Protein AF-A0A9W6LBI2-F1 (afdb_monomer_lite)

Organism: NCBI:txid40983

Sequence (148 aa):
MNRKTKMRIFILTLLFVCVARTEMTVAQGFNFSTGITIVKSVEYQKGQPARSLKFVEKPEYLLIDIQDVFYSKEPFETPFLIDVLGDKGTLTISSKQKKGWFGFSSREEFIRNLTVKIDRKRLKQDQVIYVYNNDTGDVLGHYTIRLK

pLDDT: mean 70.57, std 19.07, range [31.03, 95.31]

Foldseek 3Di:
DDDDD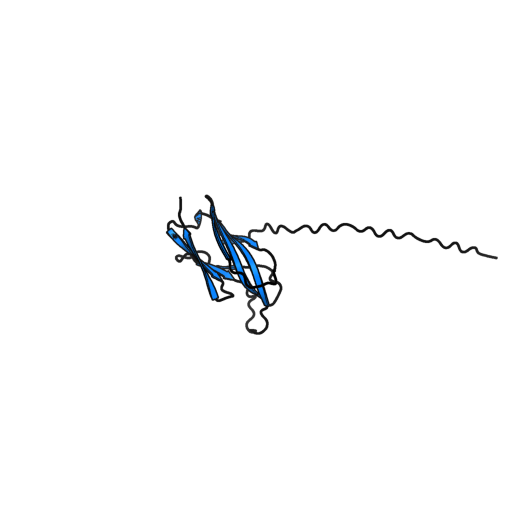DDDDDDDPPPPDPPPPPPPCPQDFDPPDVFKTWRDKDFFDDDDFDWDWDWDDDLFKIKIKTKGKAWDPDRAPDKDWDDQDDVQQETEIYGDDPPDPDDDDGTDITIMIIIMIGTPVSDDQQHKHWYAYPRVRDTSDIDGDHND

Secondary structure (DSSP, 8-state):
-----------------------------EEEETTEEEEEEEEEE-SS---EEEEEE-SSEEEEEEEEEEEESSS-S-EEEEEE--TT-EEEEEE---------S--EEEEEEEEEEEEGGGPPTTPEEEEEETTTTEEEEEEE----

Structure (mmCIF, N/CA/C/O backbone):
data_AF-A0A9W6LBI2-F1
#
_entry.id   AF-A0A9W6LBI2-F1
#
loop_
_atom_site.group_PDB
_atom_site.id
_atom_site.type_symbol
_atom_site.label_atom_id
_atom_site.label_alt_id
_atom_site.label_comp_id
_atom_site.label_asym_id
_atom_site.label_entity_id
_atom_site.label_seq_id
_atom_site.pdbx_PDB_ins_code
_atom_site.Cartn_x
_atom_site.Cartn_y
_atom_site.Cartn_z
_atom_site.occupancy
_atom_site.B_iso_or_equiv
_atom_site.auth_seq_id
_atom_site.auth_comp_id
_atom_site.auth_asym_id
_atom_site.auth_atom_id
_atom_site.pdbx_PDB_model_num
ATOM 1 N N . MET A 1 1 ? 68.555 47.338 -24.953 1.00 41.84 1 MET A N 1
ATOM 2 C CA . MET A 1 1 ? 67.362 46.577 -25.404 1.00 41.84 1 MET A CA 1
ATOM 3 C C . MET A 1 1 ? 67.267 45.305 -24.567 1.00 41.84 1 MET A C 1
ATOM 5 O O . MET A 1 1 ? 68.231 44.562 -24.550 1.00 41.84 1 MET A O 1
ATOM 9 N N . ASN A 1 2 ? 66.348 45.253 -23.591 1.00 39.97 2 ASN A N 1
ATOM 10 C CA . ASN A 1 2 ? 65.034 44.562 -23.627 1.00 39.97 2 ASN A CA 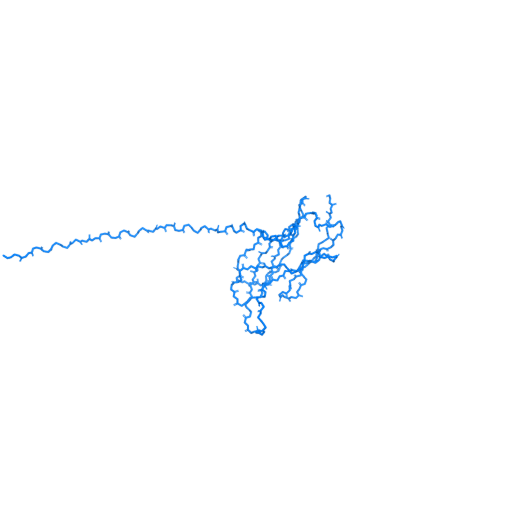1
ATOM 11 C C . ASN A 1 2 ? 65.162 43.027 -23.737 1.00 39.97 2 ASN A C 1
ATOM 13 O O . ASN A 1 2 ? 65.784 42.565 -24.674 1.00 39.97 2 ASN A O 1
ATOM 17 N N . ARG A 1 3 ? 64.562 42.159 -22.910 1.00 44.19 3 ARG A N 1
ATOM 18 C CA . ARG A 1 3 ? 63.717 42.247 -21.701 1.00 44.19 3 ARG A CA 1
ATOM 19 C C . ARG A 1 3 ? 63.819 40.882 -20.996 1.00 44.19 3 ARG A C 1
ATOM 21 O O . ARG A 1 3 ? 63.852 39.850 -21.654 1.00 44.19 3 ARG A O 1
ATOM 28 N N . LYS A 1 4 ? 63.835 40.892 -19.660 1.00 46.47 4 LYS A N 1
ATOM 29 C CA . LYS A 1 4 ? 63.696 39.710 -18.795 1.00 46.47 4 LYS A CA 1
ATOM 30 C C . LYS A 1 4 ? 62.265 39.166 -18.891 1.00 46.47 4 LYS A C 1
ATOM 32 O O . LYS A 1 4 ? 61.333 39.913 -18.597 1.00 46.47 4 LYS A O 1
ATOM 37 N N . THR A 1 5 ? 62.093 37.880 -19.182 1.00 53.69 5 THR A N 1
ATOM 38 C CA . THR A 1 5 ? 60.791 37.200 -19.077 1.00 53.69 5 THR A CA 1
ATOM 39 C C . THR A 1 5 ? 60.772 36.374 -17.794 1.00 53.69 5 THR A C 1
ATOM 41 O O . THR A 1 5 ? 61.389 35.318 -17.706 1.00 53.69 5 THR A O 1
ATOM 44 N N . LYS A 1 6 ? 60.105 36.897 -16.758 1.00 49.62 6 LYS A N 1
ATOM 45 C CA . LYS A 1 6 ? 59.793 36.164 -15.523 1.00 49.62 6 LYS A CA 1
ATOM 46 C C . LYS A 1 6 ? 58.521 35.351 -15.760 1.00 49.62 6 LYS A C 1
ATOM 48 O O . LYS A 1 6 ? 57.454 35.936 -15.921 1.00 49.62 6 LYS A O 1
ATOM 53 N N . MET A 1 7 ? 58.631 34.027 -15.758 1.00 43.69 7 MET A N 1
ATOM 54 C CA . MET A 1 7 ? 57.481 33.126 -15.810 1.00 43.69 7 MET A CA 1
ATOM 55 C C . MET A 1 7 ? 56.877 33.032 -14.402 1.00 43.69 7 MET A C 1
ATOM 57 O O . MET A 1 7 ? 57.527 32.567 -13.469 1.00 43.69 7 MET A O 1
ATOM 61 N N . ARG A 1 8 ? 55.661 33.555 -14.222 1.00 52.50 8 ARG A N 1
ATOM 62 C CA . ARG A 1 8 ? 54.890 33.419 -12.980 1.00 52.50 8 ARG A CA 1
ATOM 63 C C . ARG A 1 8 ? 53.996 32.192 -13.118 1.00 52.50 8 ARG A C 1
ATOM 65 O O . ARG A 1 8 ? 53.085 32.195 -13.938 1.00 52.50 8 ARG A O 1
ATOM 72 N N . ILE A 1 9 ? 54.276 31.160 -12.332 1.00 54.59 9 ILE A N 1
ATOM 73 C CA . ILE A 1 9 ? 53.400 29.999 -12.170 1.00 54.59 9 ILE A CA 1
ATOM 74 C C . ILE A 1 9 ? 52.256 30.439 -11.256 1.00 54.59 9 ILE A C 1
ATOM 76 O O . ILE A 1 9 ? 52.477 30.760 -10.089 1.00 54.59 9 ILE A O 1
ATOM 80 N N . PHE A 1 10 ? 51.047 30.517 -11.808 1.00 48.12 10 PHE A N 1
ATOM 81 C CA . PHE A 1 10 ? 49.831 30.716 -11.029 1.00 48.12 10 PHE A CA 1
ATOM 82 C C . PHE A 1 10 ? 49.385 29.365 -10.468 1.00 48.12 10 PHE A C 1
ATOM 84 O O . PHE A 1 10 ? 49.102 28.429 -11.210 1.00 48.12 10 PHE A O 1
ATOM 91 N N . ILE A 1 11 ? 49.359 29.282 -9.142 1.00 55.09 11 ILE A N 1
ATOM 92 C CA . ILE A 1 11 ? 48.793 28.177 -8.374 1.00 55.09 11 ILE A CA 1
ATOM 93 C C . ILE A 1 11 ? 47.271 28.260 -8.525 1.00 55.09 11 ILE A C 1
ATOM 95 O O . ILE A 1 11 ? 46.664 29.233 -8.078 1.00 55.09 11 ILE A O 1
ATOM 99 N N . LEU A 1 12 ? 46.661 27.258 -9.157 1.00 45.72 12 LEU A N 1
ATOM 100 C CA . LEU A 1 12 ? 45.211 27.089 -9.176 1.00 45.72 12 LEU A CA 1
ATOM 101 C C . LEU A 1 12 ? 44.845 25.996 -8.168 1.00 45.72 12 LEU A C 1
ATOM 103 O O . LEU A 1 12 ? 44.886 24.805 -8.468 1.00 45.72 12 LEU A O 1
ATOM 107 N N . THR A 1 13 ? 44.538 26.410 -6.944 1.00 53.19 13 THR A N 1
ATOM 108 C CA . THR A 1 13 ? 44.045 25.526 -5.887 1.00 53.19 13 THR A CA 1
ATOM 109 C C . THR A 1 13 ? 42.616 25.108 -6.236 1.00 53.19 13 THR A C 1
ATOM 111 O O . THR A 1 13 ? 41.687 25.907 -6.117 1.00 53.19 13 THR A O 1
ATOM 114 N N . LEU A 1 14 ? 42.428 23.868 -6.699 1.00 48.59 14 LEU A N 1
ATOM 115 C CA . LEU A 1 14 ? 41.099 23.281 -6.877 1.00 48.59 14 LEU A CA 1
ATOM 116 C C . LEU A 1 14 ? 40.467 23.062 -5.493 1.00 48.59 14 LEU A C 1
ATOM 118 O O . LEU A 1 14 ? 40.792 22.116 -4.779 1.00 48.59 14 LEU A O 1
ATOM 122 N N . LEU A 1 15 ? 39.566 23.966 -5.112 1.00 43.72 15 LEU A N 1
ATOM 123 C CA . LEU A 1 15 ? 38.641 23.793 -3.998 1.00 43.72 15 LEU A CA 1
ATOM 124 C C . LEU A 1 15 ? 37.652 22.673 -4.350 1.00 43.72 15 LEU A C 1
ATOM 126 O O . LEU A 1 15 ? 36.675 22.891 -5.064 1.00 43.72 15 LEU A O 1
ATOM 130 N N . PHE A 1 16 ? 37.906 21.468 -3.837 1.00 41.88 16 PHE A N 1
ATOM 131 C CA . PHE A 1 16 ? 36.894 20.420 -3.728 1.00 41.88 16 PHE A CA 1
ATOM 132 C C . PHE A 1 16 ? 35.860 20.869 -2.690 1.00 41.88 16 PHE A C 1
ATOM 134 O O . PHE A 1 16 ? 35.990 20.625 -1.492 1.00 41.88 16 PHE A O 1
ATOM 141 N N . VAL A 1 17 ? 34.840 21.589 -3.151 1.00 46.31 17 VAL A N 1
ATOM 142 C CA . VAL A 1 17 ? 33.638 21.844 -2.363 1.00 46.31 17 VAL A CA 1
ATOM 143 C C . VAL A 1 17 ? 32.900 20.515 -2.241 1.00 46.31 17 VAL A C 1
ATOM 145 O O . VAL A 1 17 ? 32.380 19.986 -3.222 1.00 46.31 17 VAL A O 1
ATOM 148 N N . CYS A 1 18 ? 32.888 19.967 -1.024 1.00 45.28 18 CYS A N 1
ATOM 149 C CA . CYS A 1 18 ? 31.975 18.917 -0.596 1.00 45.28 18 CYS A CA 1
ATOM 150 C C . CYS A 1 18 ? 30.540 19.324 -0.942 1.00 45.28 18 CYS A C 1
ATOM 152 O O . CYS A 1 18 ? 29.905 20.073 -0.200 1.00 45.28 18 CYS A O 1
ATOM 154 N N . VAL A 1 19 ? 30.001 18.800 -2.040 1.00 45.12 19 VAL A N 1
ATOM 155 C CA . VAL A 1 19 ? 28.552 18.720 -2.194 1.00 45.12 19 VAL A CA 1
ATOM 156 C C . VAL A 1 19 ? 28.128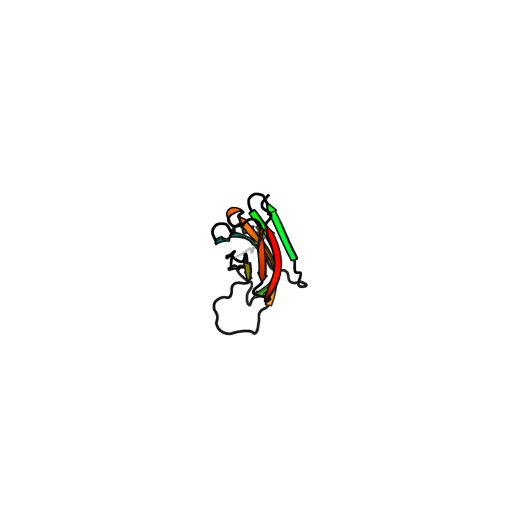 17.545 -1.330 1.00 45.12 19 VAL A C 1
ATOM 158 O O . VAL A 1 19 ? 28.154 16.390 -1.754 1.00 45.12 19 VAL A O 1
ATOM 161 N N . ALA A 1 20 ? 27.810 17.847 -0.071 1.00 43.59 20 ALA A N 1
ATOM 162 C CA . ALA A 1 20 ? 27.006 16.958 0.741 1.00 43.59 20 ALA A CA 1
ATOM 163 C C . ALA A 1 20 ? 25.781 16.598 -0.104 1.00 43.59 20 ALA A C 1
ATOM 165 O O . ALA A 1 20 ? 24.990 17.472 -0.460 1.00 43.59 20 ALA A O 1
ATOM 166 N N . ARG A 1 21 ? 25.662 15.320 -0.480 1.00 37.69 21 ARG A N 1
ATOM 167 C CA . ARG A 1 21 ? 24.394 14.760 -0.934 1.00 37.69 21 ARG A CA 1
ATOM 168 C C . ARG A 1 21 ? 23.439 14.955 0.233 1.00 37.69 21 ARG A C 1
ATOM 170 O O . ARG A 1 21 ? 23.427 14.171 1.175 1.00 37.69 21 ARG A O 1
ATOM 177 N N . THR A 1 22 ? 22.684 16.041 0.193 1.00 37.91 22 THR A N 1
ATOM 178 C CA . THR A 1 22 ? 21.427 16.142 0.905 1.00 37.91 22 THR A CA 1
ATOM 179 C C . THR A 1 22 ? 20.587 15.009 0.347 1.00 37.91 22 THR A C 1
ATOM 181 O O . THR A 1 22 ? 20.063 15.095 -0.762 1.00 37.91 22 THR A O 1
ATOM 184 N N . GLU A 1 23 ? 20.538 13.894 1.076 1.00 36.34 23 GLU A N 1
ATOM 185 C CA . GLU A 1 23 ? 19.458 12.936 0.927 1.00 36.34 23 GLU A CA 1
ATOM 186 C C . GLU A 1 23 ? 18.182 13.751 1.091 1.00 36.34 23 GLU A C 1
ATOM 188 O O . GLU A 1 23 ? 17.849 14.212 2.185 1.00 36.34 23 GLU A O 1
ATOM 193 N N . MET A 1 24 ? 17.532 14.039 -0.035 1.00 31.03 24 MET A N 1
ATOM 194 C CA . MET A 1 24 ? 16.208 14.619 -0.038 1.00 31.03 24 MET A CA 1
ATOM 195 C C . MET A 1 24 ? 15.308 13.596 0.642 1.00 31.03 24 MET A C 1
ATOM 197 O O . MET A 1 24 ? 14.801 12.661 0.027 1.00 31.03 24 MET A O 1
ATOM 201 N N . THR A 1 25 ? 15.121 13.766 1.945 1.00 37.53 25 THR A N 1
ATOM 202 C CA . THR A 1 25 ? 13.950 13.276 2.646 1.00 37.53 25 THR A CA 1
ATOM 203 C C . THR A 1 25 ? 12.765 13.996 2.017 1.00 37.53 25 THR A C 1
ATOM 205 O O . THR A 1 25 ? 12.390 15.096 2.416 1.00 37.53 25 THR A O 1
ATOM 208 N N . VAL A 1 26 ? 12.205 13.396 0.962 1.00 34.84 26 VAL A N 1
ATOM 209 C CA . VAL A 1 26 ? 10.951 13.828 0.339 1.00 34.84 26 VAL A CA 1
ATOM 210 C C . VAL A 1 26 ? 9.831 13.535 1.335 1.00 34.84 26 VAL A C 1
ATOM 212 O O . VAL A 1 26 ? 9.110 12.544 1.255 1.00 34.84 26 VAL A O 1
ATOM 215 N N . ALA A 1 27 ? 9.721 14.407 2.332 1.00 38.31 27 ALA A N 1
ATOM 216 C CA . ALA A 1 27 ? 8.595 14.519 3.236 1.00 38.31 27 ALA A CA 1
ATOM 217 C C . ALA A 1 27 ? 7.500 15.340 2.540 1.00 38.31 27 ALA A C 1
ATOM 219 O O . ALA A 1 27 ? 7.194 16.464 2.924 1.00 38.31 27 ALA A O 1
ATOM 220 N N . GLN A 1 28 ? 6.918 14.788 1.478 1.00 38.44 28 GLN A N 1
ATOM 221 C CA . GLN A 1 28 ? 5.648 15.265 0.941 1.00 38.44 28 GLN A CA 1
ATOM 222 C C . GLN A 1 28 ? 4.722 14.066 0.824 1.00 38.44 28 GLN A C 1
ATOM 224 O O . GLN A 1 28 ? 4.670 13.370 -0.185 1.00 38.44 28 GLN A O 1
ATOM 229 N N . GLY A 1 29 ? 4.013 13.799 1.919 1.00 41.16 29 GLY A N 1
ATOM 230 C CA . GLY A 1 29 ? 2.903 12.871 1.901 1.00 41.16 29 GLY A CA 1
ATOM 231 C C . GLY A 1 29 ? 1.805 13.424 0.998 1.00 41.16 29 GLY A C 1
ATOM 232 O O . GLY A 1 29 ? 1.117 14.373 1.365 1.00 41.16 29 GLY A O 1
ATOM 233 N N . PHE A 1 30 ? 1.631 12.838 -0.180 1.00 51.56 30 PHE A N 1
ATOM 234 C CA . PHE A 1 30 ? 0.561 13.202 -1.102 1.00 51.56 30 PHE A CA 1
ATOM 235 C C . PHE A 1 30 ? -0.800 12.747 -0.541 1.00 51.56 30 PHE A C 1
ATOM 237 O O . PHE A 1 30 ? -1.046 11.549 -0.422 1.00 51.56 30 PHE A O 1
ATOM 244 N N . ASN A 1 31 ? -1.672 13.690 -0.165 1.00 48.12 31 ASN A N 1
ATOM 245 C CA . ASN A 1 31 ? -3.044 13.422 0.292 1.00 48.12 31 ASN A CA 1
ATOM 246 C C . ASN A 1 31 ? -3.958 13.215 -0.928 1.00 48.12 31 ASN A C 1
ATOM 248 O O . ASN A 1 31 ? -4.294 14.181 -1.610 1.00 48.12 31 ASN A O 1
ATOM 252 N N . PHE A 1 32 ? -4.366 11.976 -1.209 1.00 54.97 32 PHE A N 1
ATOM 253 C CA . PHE A 1 32 ? -5.187 11.647 -2.392 1.00 54.97 32 PHE A CA 1
ATOM 254 C C . PHE A 1 32 ? -6.688 11.524 -2.078 1.00 54.97 32 PHE A C 1
ATOM 256 O O . PHE A 1 32 ? -7.536 11.669 -2.952 1.00 54.97 32 PHE A O 1
ATOM 263 N N . SER A 1 33 ? -7.023 11.325 -0.805 1.00 58.47 33 SER A N 1
ATOM 264 C CA . SER A 1 33 ? -8.341 11.548 -0.204 1.00 58.47 33 SER A CA 1
ATOM 265 C C . SER A 1 33 ? -8.092 11.990 1.239 1.00 58.47 33 SER A C 1
ATOM 267 O O . SER A 1 33 ? -7.027 11.691 1.776 1.00 58.47 33 SER A O 1
ATOM 269 N N . THR A 1 34 ? -8.996 12.740 1.872 1.00 65.81 34 THR A N 1
ATOM 270 C CA . THR A 1 34 ? -8.789 13.257 3.237 1.00 65.81 34 THR A CA 1
ATOM 271 C C . THR A 1 34 ? -8.462 12.121 4.223 1.00 65.81 34 THR A C 1
ATOM 273 O O . THR A 1 34 ? -9.356 11.452 4.740 1.00 65.81 34 THR A O 1
ATOM 276 N N . GLY A 1 35 ? -7.167 11.905 4.484 1.00 74.44 35 GLY A N 1
ATOM 277 C CA . GLY A 1 35 ? -6.644 10.884 5.389 1.00 74.44 35 GLY A CA 1
ATOM 278 C C . GLY A 1 35 ? -6.023 9.634 4.758 1.00 74.44 35 GLY A C 1
ATOM 279 O O . GLY A 1 35 ? -5.887 8.646 5.471 1.00 74.44 35 GLY A O 1
ATOM 280 N N . ILE A 1 36 ? -5.660 9.624 3.467 1.00 84.19 36 ILE A N 1
ATOM 281 C CA . ILE A 1 36 ? -4.868 8.526 2.874 1.00 84.19 36 ILE A CA 1
ATOM 282 C C . ILE A 1 36 ? -3.715 9.078 2.050 1.00 84.19 36 ILE A C 1
ATOM 284 O O . ILE A 1 36 ? -3.917 9.876 1.129 1.00 84.19 36 ILE A O 1
ATOM 288 N N . THR A 1 37 ? -2.511 8.619 2.390 1.00 84.50 37 THR A N 1
ATOM 289 C CA . THR A 1 37 ? -1.268 9.283 2.008 1.00 84.50 37 THR A CA 1
ATOM 290 C C . THR A 1 37 ? -0.142 8.286 1.775 1.00 84.50 37 THR A C 1
ATOM 292 O O . THR A 1 37 ? 0.090 7.411 2.602 1.00 84.50 37 THR A O 1
ATOM 295 N N . ILE A 1 38 ? 0.628 8.446 0.698 1.00 84.62 38 ILE A N 1
ATOM 296 C CA . ILE A 1 38 ? 1.909 7.736 0.542 1.00 84.62 38 ILE A CA 1
ATOM 297 C C . ILE A 1 38 ? 2.964 8.515 1.332 1.00 84.62 38 ILE A C 1
ATOM 299 O O . ILE A 1 38 ? 3.292 9.637 0.961 1.00 84.62 38 ILE A O 1
ATOM 303 N N . VAL A 1 39 ? 3.468 7.955 2.433 1.00 84.88 39 VAL A N 1
ATOM 304 C CA . VAL A 1 39 ? 4.438 8.626 3.328 1.00 84.88 39 VAL A CA 1
ATOM 305 C C . VAL A 1 39 ? 5.888 8.255 3.031 1.00 84.88 39 VAL A C 1
ATOM 307 O O . VAL A 1 39 ? 6.799 8.954 3.464 1.00 84.88 39 VAL A O 1
ATOM 310 N N . LYS A 1 40 ? 6.110 7.165 2.292 1.00 82.69 40 LYS A N 1
ATOM 311 C CA . LYS A 1 40 ? 7.435 6.749 1.830 1.00 82.69 40 LYS A CA 1
ATOM 312 C C . LYS A 1 40 ? 7.326 6.134 0.443 1.00 82.69 40 LYS A C 1
ATOM 314 O O . LYS A 1 40 ? 6.434 5.330 0.191 1.00 82.69 40 LYS A O 1
ATOM 319 N N . SER A 1 41 ? 8.264 6.489 -0.423 1.00 79.94 41 SER A N 1
ATOM 320 C CA . SER A 1 41 ? 8.498 5.835 -1.707 1.00 79.94 41 SER A CA 1
ATOM 321 C C . SER A 1 41 ? 10.005 5.788 -1.908 1.00 79.94 41 SER A C 1
ATOM 323 O O . SER A 1 41 ? 10.607 6.806 -2.239 1.00 79.94 41 SER A O 1
ATOM 325 N N . VAL A 1 42 ? 10.632 4.642 -1.633 1.00 74.31 42 VAL A N 1
ATOM 326 C CA . VAL A 1 42 ? 12.080 4.492 -1.849 1.00 74.31 42 VAL A CA 1
ATOM 327 C C . VAL A 1 42 ? 12.345 4.228 -3.321 1.00 74.31 42 VAL A C 1
ATOM 329 O O . VAL A 1 42 ? 11.644 3.431 -3.951 1.00 74.31 42 VAL A O 1
ATOM 332 N N . GLU A 1 43 ? 13.363 4.903 -3.846 1.00 64.12 43 GLU A N 1
ATOM 333 C CA . GLU A 1 43 ? 13.811 4.743 -5.220 1.00 64.12 43 GLU A CA 1
ATOM 334 C C . GLU A 1 43 ? 14.436 3.373 -5.515 1.00 64.12 43 GLU A C 1
ATOM 336 O O . GLU A 1 43 ? 14.841 2.606 -4.642 1.00 64.12 43 GLU A O 1
ATOM 341 N N . TYR A 1 44 ? 14.446 3.118 -6.817 1.00 64.25 44 TYR A N 1
ATOM 342 C CA . TYR A 1 44 ? 14.795 1.931 -7.580 1.00 64.25 44 TYR A CA 1
ATOM 343 C C . TYR A 1 44 ? 15.818 0.988 -6.947 1.00 64.25 44 TYR A C 1
ATOM 345 O O . TYR A 1 44 ? 16.962 1.356 -6.682 1.00 64.25 44 TYR A O 1
ATOM 353 N N . GLN A 1 45 ? 15.443 -0.287 -6.862 1.00 65.44 45 GLN A N 1
ATOM 354 C CA . GLN A 1 45 ? 16.399 -1.377 -6.713 1.00 65.44 45 GLN A CA 1
ATOM 355 C C . GLN A 1 45 ? 16.311 -2.285 -7.939 1.00 65.44 45 GLN A C 1
ATOM 357 O O . GLN A 1 45 ? 15.257 -2.850 -8.230 1.00 65.44 45 GLN A O 1
ATOM 362 N N . LYS A 1 46 ? 17.426 -2.417 -8.667 1.00 63.72 46 LYS A N 1
ATOM 363 C CA . LYS A 1 46 ? 17.616 -3.531 -9.602 1.00 63.72 46 LYS A CA 1
ATOM 364 C C . LYS A 1 46 ? 17.954 -4.760 -8.764 1.00 63.72 46 LYS A C 1
ATOM 366 O O . LYS A 1 46 ? 18.917 -4.731 -8.002 1.00 63.72 46 LYS A O 1
ATOM 371 N N . GLY A 1 47 ? 17.156 -5.812 -8.874 1.00 63.44 47 GLY A N 1
ATOM 372 C CA . GLY A 1 47 ? 17.312 -7.007 -8.054 1.00 63.44 47 GLY A CA 1
ATOM 373 C C . GLY A 1 47 ? 16.299 -8.083 -8.414 1.00 63.44 47 GLY A C 1
ATOM 374 O O . GLY A 1 47 ? 15.503 -7.915 -9.333 1.00 63.44 47 GLY A O 1
ATOM 375 N N . GLN A 1 48 ? 16.349 -9.196 -7.685 1.00 62.50 48 GLN A N 1
ATOM 376 C CA . GLN A 1 48 ? 15.344 -10.255 -7.776 1.00 62.50 48 GLN A CA 1
ATOM 377 C C . GLN A 1 48 ? 13.992 -9.725 -7.279 1.00 62.50 48 GLN A C 1
ATOM 379 O O . GLN A 1 48 ? 13.982 -9.052 -6.244 1.00 62.50 48 GLN A O 1
ATOM 384 N N . PRO A 1 49 ? 12.872 -10.020 -7.963 1.00 65.75 49 PRO A N 1
ATOM 385 C CA . PRO A 1 49 ? 11.551 -9.583 -7.533 1.00 65.75 49 PRO A CA 1
ATOM 386 C C . PRO A 1 49 ? 11.276 -10.100 -6.119 1.00 65.75 49 PRO A C 1
ATOM 388 O O . PRO A 1 49 ? 11.095 -11.293 -5.887 1.00 65.75 49 PRO A O 1
ATOM 391 N N . ALA A 1 50 ? 11.279 -9.179 -5.159 1.00 72.75 50 ALA A N 1
ATOM 392 C CA . ALA A 1 50 ? 10.923 -9.447 -3.779 1.00 72.75 50 ALA A CA 1
ATOM 393 C C . ALA A 1 50 ? 9.549 -8.833 -3.536 1.00 72.75 50 ALA A C 1
ATOM 395 O O . ALA A 1 50 ? 9.386 -7.619 -3.643 1.00 72.75 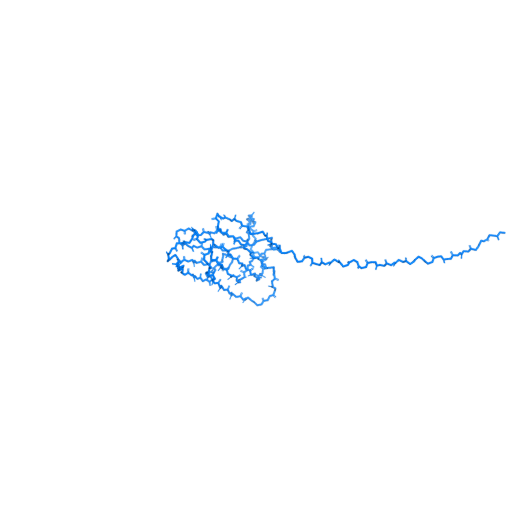50 ALA A O 1
ATOM 396 N N . ARG A 1 51 ? 8.566 -9.679 -3.227 1.00 88.31 51 ARG A N 1
ATOM 397 C CA . ARG A 1 51 ? 7.235 -9.240 -2.816 1.00 88.31 51 ARG A CA 1
ATOM 398 C C . ARG A 1 51 ? 7.145 -9.297 -1.303 1.00 88.31 51 ARG A C 1
ATOM 400 O O . ARG A 1 51 ? 7.354 -10.353 -0.708 1.00 88.31 51 ARG A O 1
ATOM 407 N N . SER A 1 52 ? 6.816 -8.175 -0.678 1.00 90.75 52 SER A N 1
ATOM 408 C CA . SER A 1 52 ? 6.522 -8.140 0.750 1.00 90.75 52 SER A CA 1
ATOM 409 C C . SER A 1 52 ? 5.387 -7.173 1.051 1.00 90.75 52 SER A C 1
ATOM 411 O O . SER A 1 52 ? 5.201 -6.159 0.381 1.00 90.75 52 SER A O 1
ATOM 413 N N . LEU A 1 53 ? 4.585 -7.523 2.050 1.00 93.88 53 LEU A N 1
ATOM 414 C CA . LEU A 1 53 ? 3.465 -6.718 2.502 1.00 93.88 53 LEU A CA 1
ATOM 415 C C . LEU A 1 53 ? 3.395 -6.798 4.020 1.00 93.88 53 LEU A C 1
ATOM 417 O O . LEU A 1 53 ? 3.380 -7.891 4.590 1.00 93.88 53 LEU A O 1
ATOM 421 N N . LYS A 1 54 ? 3.354 -5.645 4.681 1.00 95.31 54 LYS A N 1
ATOM 422 C CA . LYS A 1 54 ? 3.276 -5.565 6.137 1.00 95.31 54 LYS A CA 1
ATOM 423 C C . LYS A 1 54 ? 2.269 -4.510 6.556 1.00 95.31 54 LYS A C 1
ATOM 425 O O . LYS A 1 54 ? 2.317 -3.372 6.106 1.00 95.31 54 LYS A O 1
ATOM 430 N N . PHE A 1 55 ? 1.406 -4.895 7.485 1.00 94.12 55 PHE A N 1
ATOM 431 C CA . PHE A 1 55 ? 0.419 -4.022 8.102 1.00 94.12 55 PHE A CA 1
ATOM 432 C C . PHE A 1 55 ? 0.865 -3.679 9.521 1.00 94.12 55 PHE A C 1
ATOM 434 O O . PHE A 1 55 ? 1.238 -4.563 10.295 1.00 94.12 55 PHE A O 1
ATOM 441 N N . VAL A 1 56 ? 0.838 -2.395 9.869 1.00 94.75 56 VAL A N 1
ATOM 442 C CA . VAL A 1 56 ? 1.167 -1.906 11.210 1.00 94.75 56 VAL A CA 1
ATOM 443 C C . VAL A 1 56 ? 0.044 -1.000 11.688 1.00 94.75 56 VAL A C 1
ATOM 445 O O . VAL A 1 56 ? -0.049 0.162 11.291 1.00 94.75 56 VAL A O 1
ATOM 448 N N . GLU A 1 57 ? -0.806 -1.530 12.562 1.00 91.56 57 GLU A N 1
ATOM 449 C CA . GLU A 1 57 ? -1.830 -0.736 13.234 1.00 91.56 57 GLU A CA 1
ATOM 450 C C . GLU A 1 57 ? -1.201 0.179 14.290 1.00 91.56 57 GLU A C 1
ATOM 452 O O . GLU A 1 57 ? -0.397 -0.240 15.129 1.00 91.56 57 GLU A O 1
ATOM 457 N N . LYS A 1 58 ? -1.593 1.451 14.250 1.00 92.12 58 LYS A N 1
ATOM 458 C CA . LYS A 1 58 ? -1.336 2.460 15.275 1.00 92.12 58 LYS A CA 1
ATOM 459 C C . LYS A 1 58 ? -2.678 3.035 15.745 1.00 92.12 58 LYS A C 1
ATOM 461 O O . LYS A 1 58 ? -3.666 2.933 15.017 1.00 92.12 58 LYS A O 1
ATOM 466 N N . PRO A 1 59 ? -2.731 3.674 16.927 1.00 90.31 59 PRO A N 1
ATOM 467 C CA . PRO A 1 59 ? -3.978 4.244 17.444 1.00 90.31 59 PRO A CA 1
ATOM 468 C C . PRO A 1 59 ? -4.661 5.215 16.466 1.00 90.31 59 PRO A C 1
ATOM 470 O O . PRO A 1 59 ? -5.881 5.222 16.335 1.00 90.31 59 PRO A O 1
ATOM 473 N N . GLU A 1 60 ? -3.870 5.999 15.732 1.00 92.00 60 GLU A N 1
ATOM 474 C CA . GLU A 1 60 ? -4.370 7.066 14.857 1.00 92.00 60 GLU A CA 1
ATOM 475 C C . GLU A 1 60 ? -4.416 6.697 13.369 1.00 92.00 60 GLU A C 1
ATOM 477 O O . GLU A 1 60 ? -5.043 7.402 12.576 1.00 92.00 60 GLU A O 1
ATOM 482 N N . TYR A 1 61 ? -3.751 5.617 12.954 1.00 92.38 61 TYR A N 1
ATOM 483 C CA . TYR A 1 61 ? -3.617 5.253 11.544 1.00 92.38 61 TYR A CA 1
ATOM 484 C C . TYR A 1 61 ? -3.184 3.796 11.356 1.00 92.38 61 TYR A C 1
ATOM 486 O O . TYR A 1 61 ? -2.610 3.171 12.242 1.00 92.38 61 TYR A O 1
ATOM 494 N N . LEU A 1 62 ? -3.402 3.275 10.156 1.00 92.12 62 LEU A N 1
ATOM 495 C CA . LEU A 1 62 ? -2.786 2.055 9.653 1.00 92.12 62 LEU A CA 1
ATOM 496 C C . LEU A 1 62 ? -1.629 2.433 8.723 1.00 92.12 62 LEU A C 1
ATOM 498 O O . LEU A 1 62 ? -1.807 3.259 7.827 1.00 92.12 62 LEU A O 1
ATOM 502 N N . LEU A 1 63 ? -0.459 1.824 8.919 1.00 94.00 63 LEU A N 1
ATOM 503 C CA . LEU A 1 63 ? 0.610 1.828 7.918 1.00 94.00 63 LEU A CA 1
ATOM 504 C C . LEU A 1 63 ? 0.613 0.512 7.156 1.00 94.00 63 LEU A C 1
ATOM 506 O O . LEU A 1 63 ? 0.465 -0.559 7.747 1.00 94.00 63 LEU A O 1
ATOM 510 N N . ILE A 1 64 ? 0.822 0.613 5.853 1.00 93.44 64 ILE A N 1
ATOM 511 C CA . ILE A 1 64 ? 0.957 -0.514 4.943 1.00 93.44 64 ILE A CA 1
ATOM 512 C C . ILE A 1 64 ? 2.286 -0.339 4.219 1.00 93.44 64 ILE A C 1
ATOM 514 O O . ILE A 1 64 ? 2.410 0.545 3.370 1.00 93.44 64 ILE A O 1
ATOM 518 N N . ASP A 1 65 ? 3.274 -1.153 4.578 1.00 93.00 65 ASP A N 1
ATOM 519 C CA . ASP A 1 65 ? 4.544 -1.241 3.861 1.00 93.00 65 ASP A CA 1
ATOM 520 C C . ASP A 1 65 ? 4.398 -2.272 2.740 1.00 93.00 65 ASP A C 1
ATOM 522 O O . ASP A 1 65 ? 4.007 -3.414 2.985 1.00 93.00 65 ASP A O 1
ATOM 526 N N . ILE A 1 66 ? 4.696 -1.859 1.516 1.00 91.38 66 ILE A N 1
ATOM 527 C CA . ILE A 1 66 ? 4.499 -2.626 0.293 1.00 91.38 66 ILE A CA 1
ATOM 528 C C . ILE A 1 66 ? 5.818 -2.658 -0.466 1.00 91.38 66 ILE A C 1
ATOM 530 O O . ILE A 1 66 ? 6.346 -1.606 -0.820 1.00 91.38 66 ILE A O 1
ATOM 534 N N . GLN A 1 67 ? 6.311 -3.850 -0.766 1.00 90.50 67 GLN A N 1
ATOM 535 C CA . GLN A 1 67 ? 7.368 -4.074 -1.737 1.00 90.50 67 GLN A CA 1
ATOM 536 C C . GLN A 1 67 ? 6.814 -4.920 -2.873 1.00 90.50 67 GLN A C 1
ATOM 538 O O . GLN A 1 67 ? 6.349 -6.034 -2.632 1.00 90.50 67 GLN A O 1
ATOM 543 N N . ASP A 1 68 ? 6.851 -4.402 -4.096 1.00 89.94 68 ASP A N 1
ATOM 544 C CA . ASP A 1 68 ? 6.468 -5.178 -5.275 1.00 89.94 68 ASP A CA 1
ATOM 545 C C . ASP A 1 68 ? 7.114 -4.619 -6.550 1.00 89.94 68 ASP A C 1
ATOM 547 O O . ASP A 1 68 ? 7.840 -3.615 -6.515 1.00 89.94 68 ASP A O 1
ATOM 551 N N . VAL A 1 69 ? 6.853 -5.296 -7.667 1.00 86.62 69 VAL A N 1
ATOM 552 C CA . VAL A 1 69 ? 7.276 -4.900 -9.011 1.00 86.62 69 VAL A CA 1
ATOM 553 C C . VAL A 1 69 ? 6.305 -3.879 -9.608 1.00 86.62 69 VAL A C 1
ATOM 555 O O . VAL A 1 69 ? 5.089 -4.045 -9.564 1.00 86.62 69 VAL A O 1
ATOM 558 N N . PHE A 1 70 ? 6.854 -2.828 -10.208 1.00 82.38 70 PHE A N 1
ATOM 559 C CA . PHE A 1 70 ? 6.128 -1.796 -10.945 1.00 82.38 70 PHE A CA 1
ATOM 560 C C . PHE A 1 70 ? 6.730 -1.656 -12.345 1.00 82.38 70 PHE A C 1
ATOM 562 O O . PHE A 1 70 ? 7.947 -1.770 -12.514 1.00 82.38 70 PHE A O 1
ATOM 569 N N . TYR A 1 71 ? 5.891 -1.376 -13.341 1.00 78.81 71 TYR A N 1
ATOM 570 C CA . TYR A 1 71 ? 6.288 -1.356 -14.753 1.00 78.81 71 TYR A CA 1
ATOM 571 C C . TYR A 1 71 ? 6.316 0.071 -15.324 1.00 78.81 71 TYR A C 1
ATOM 573 O O . TYR A 1 71 ? 5.258 0.679 -15.486 1.00 78.81 71 TYR A O 1
ATOM 581 N N . SER A 1 72 ? 7.491 0.593 -15.711 1.00 72.69 72 SER A N 1
ATOM 582 C CA . SER A 1 72 ? 7.628 1.938 -16.325 1.00 72.69 72 SER A CA 1
ATOM 583 C C . SER A 1 72 ? 8.309 1.943 -17.675 1.00 72.69 72 SER A C 1
ATOM 585 O O . SER A 1 72 ? 9.144 1.095 -17.941 1.00 72.69 72 SER A O 1
ATOM 587 N N . LYS A 1 73 ? 8.078 2.993 -18.467 1.00 64.38 73 LYS A N 1
ATOM 588 C CA . LYS A 1 73 ? 8.949 3.342 -19.605 1.00 64.38 73 LYS A CA 1
ATOM 589 C C . LYS A 1 73 ? 10.050 4.356 -19.266 1.00 64.38 73 LYS A C 1
ATOM 591 O O . LYS A 1 73 ? 11.007 4.471 -20.016 1.00 64.38 73 LYS A O 1
ATOM 596 N N . GLU A 1 74 ? 9.908 5.100 -18.172 1.00 60.91 74 GLU A N 1
ATOM 597 C CA . GLU A 1 74 ? 10.841 6.152 -17.737 1.00 60.91 74 GLU A CA 1
ATOM 598 C C . GLU A 1 74 ? 11.123 5.987 -16.233 1.00 60.91 74 GLU A C 1
ATOM 600 O O . GLU A 1 74 ? 10.290 5.401 -15.537 1.00 60.91 74 GLU A O 1
ATOM 605 N N . PRO A 1 75 ? 12.240 6.494 -15.681 1.00 55.28 75 PRO A N 1
ATOM 606 C CA . PRO A 1 75 ? 12.403 6.598 -14.234 1.00 55.28 75 PRO A CA 1
ATOM 607 C C . PRO A 1 75 ? 11.223 7.406 -13.661 1.00 55.28 75 PRO A C 1
ATOM 609 O O . PRO A 1 75 ? 11.148 8.622 -13.785 1.00 55.28 75 PRO A O 1
ATOM 612 N N . PHE A 1 76 ? 10.242 6.688 -13.119 1.00 58.34 76 PHE A N 1
ATOM 613 C CA . PHE A 1 76 ? 8.979 7.190 -12.594 1.00 58.34 76 PHE A CA 1
ATOM 614 C C . PHE A 1 76 ? 9.128 8.380 -11.648 1.00 58.34 76 PHE A C 1
ATOM 616 O O . PHE A 1 76 ? 9.779 8.273 -10.610 1.00 58.34 76 PHE A O 1
ATOM 623 N N . GLU A 1 77 ? 8.337 9.423 -11.883 1.00 53.66 77 GLU A N 1
ATOM 624 C CA . GLU A 1 77 ? 8.220 10.528 -10.932 1.00 53.66 77 GLU A CA 1
ATOM 625 C C . GLU A 1 77 ? 7.466 10.146 -9.649 1.00 53.66 77 GLU A C 1
ATOM 627 O O . GLU A 1 77 ? 7.727 10.751 -8.616 1.00 53.66 77 GLU A O 1
ATOM 632 N N . THR A 1 78 ? 6.516 9.191 -9.648 1.00 55.25 78 THR A N 1
ATOM 633 C CA . THR A 1 78 ? 5.780 8.845 -8.406 1.00 55.25 78 THR A CA 1
ATOM 634 C C . THR A 1 78 ? 4.838 7.632 -8.549 1.00 55.25 78 THR A C 1
ATOM 636 O O . THR A 1 78 ? 4.155 7.506 -9.568 1.00 55.25 78 THR A O 1
ATOM 639 N N . PRO A 1 79 ? 4.758 6.735 -7.545 1.00 58.53 79 PRO A N 1
ATOM 640 C CA . PRO A 1 79 ? 3.663 5.763 -7.415 1.00 58.53 79 PRO A CA 1
ATOM 641 C C . PRO A 1 79 ? 2.324 6.480 -7.172 1.00 58.53 79 PRO A C 1
ATOM 643 O O . PRO A 1 79 ? 2.301 7.565 -6.588 1.00 58.53 79 PRO A O 1
ATOM 646 N N . PHE A 1 80 ? 1.208 5.880 -7.591 1.00 64.81 80 PHE A N 1
ATOM 647 C CA . PHE A 1 80 ? -0.126 6.455 -7.390 1.00 64.81 80 PHE A CA 1
ATOM 648 C C . PHE A 1 80 ? -1.129 5.422 -6.865 1.00 64.81 80 PHE A C 1
ATOM 650 O O . PHE A 1 80 ? -0.989 4.220 -7.095 1.00 64.81 80 PHE A O 1
ATOM 657 N N . LEU A 1 81 ? -2.135 5.916 -6.142 1.00 66.50 81 LEU A N 1
ATOM 658 C CA . LEU A 1 81 ? -3.272 5.128 -5.673 1.00 66.50 81 LEU A CA 1
ATOM 659 C C . LEU A 1 81 ? -4.448 5.333 -6.640 1.00 66.50 81 LEU A C 1
ATOM 661 O O . LEU A 1 81 ? -4.780 6.477 -6.948 1.00 66.50 81 LEU A O 1
ATOM 665 N N . ILE A 1 82 ? -5.044 4.247 -7.141 1.00 58.47 82 ILE A N 1
ATOM 666 C CA . ILE A 1 82 ? -6.161 4.289 -8.110 1.00 58.47 82 ILE A CA 1
ATOM 667 C C . ILE A 1 82 ? -7.512 4.273 -7.396 1.00 58.47 82 ILE A C 1
ATOM 669 O O . ILE A 1 82 ? -8.388 5.069 -7.717 1.00 58.47 82 ILE A O 1
ATOM 673 N N . ASP A 1 83 ? -7.673 3.364 -6.439 1.00 60.75 83 ASP A N 1
ATOM 674 C CA . ASP A 1 83 ? -8.896 3.190 -5.665 1.00 60.75 83 ASP A CA 1
ATOM 675 C C . ASP A 1 83 ? -8.524 3.124 -4.191 1.00 60.75 83 ASP A C 1
ATOM 677 O O . ASP A 1 83 ? -7.531 2.494 -3.803 1.00 60.75 83 ASP A O 1
ATOM 681 N N . VAL A 1 84 ? -9.279 3.868 -3.396 1.00 61.78 84 VAL A N 1
ATOM 682 C CA . VAL A 1 84 ? -8.952 4.154 -2.014 1.00 61.78 84 VAL A CA 1
ATOM 683 C C . VAL A 1 84 ? -10.214 4.004 -1.173 1.00 61.78 84 VAL A C 1
ATOM 685 O O . VAL A 1 84 ? -10.899 4.976 -0.853 1.00 61.78 84 VAL A O 1
ATOM 688 N N . LEU A 1 85 ? -10.469 2.759 -0.772 1.00 63.09 85 LEU A N 1
ATOM 689 C CA . LEU A 1 85 ? -11.502 2.386 0.193 1.00 63.09 85 LEU A CA 1
ATOM 690 C C . LEU A 1 85 ? -12.918 2.828 -0.221 1.00 63.09 85 LEU A C 1
ATOM 692 O O . LEU A 1 85 ? -13.575 3.587 0.495 1.00 63.09 85 LEU A O 1
ATOM 696 N N . GLY A 1 86 ? -13.418 2.301 -1.343 1.00 59.91 86 GLY A N 1
ATOM 697 C CA . GLY A 1 86 ? -14.866 2.144 -1.537 1.00 59.91 86 GLY A CA 1
ATOM 698 C C . GLY A 1 86 ? -15.480 1.172 -0.510 1.00 59.91 86 GLY A C 1
ATOM 699 O O . GLY A 1 86 ? -14.790 0.682 0.388 1.00 59.91 86 GLY A O 1
ATOM 700 N N . ASP A 1 87 ? -16.760 0.812 -0.657 1.00 59.81 87 ASP A N 1
ATOM 701 C CA . ASP A 1 87 ? -17.457 -0.111 0.269 1.00 59.81 87 ASP A CA 1
ATOM 702 C C . ASP A 1 87 ? -16.745 -1.463 0.461 1.00 59.81 87 ASP A C 1
ATOM 704 O O . ASP A 1 87 ? -16.916 -2.125 1.482 1.00 59.81 87 ASP A O 1
ATOM 708 N N . LYS A 1 88 ? -15.901 -1.850 -0.502 1.00 66.50 88 LYS A N 1
ATOM 709 C CA . LYS A 1 88 ? -15.149 -3.111 -0.530 1.0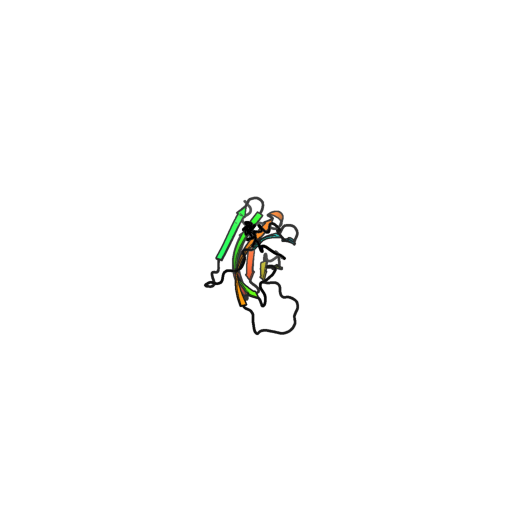0 66.50 88 LYS A CA 1
ATOM 710 C C . LYS A 1 88 ? -13.751 -3.042 0.103 1.00 66.50 88 LYS A C 1
ATOM 712 O O . LYS A 1 88 ? -13.082 -4.067 0.166 1.00 66.50 88 LYS A O 1
ATOM 717 N N . GLY A 1 89 ? -13.292 -1.866 0.547 1.00 76.38 89 GLY A N 1
ATOM 718 C CA . GLY A 1 89 ? -11.997 -1.724 1.228 1.00 76.38 89 GLY A CA 1
ATOM 719 C C . GLY A 1 89 ? -10.777 -2.008 0.342 1.00 76.38 89 GLY A C 1
ATOM 720 O O . GLY A 1 89 ? -9.787 -2.558 0.803 1.00 76.38 89 GLY A O 1
ATOM 721 N N . THR A 1 90 ? -10.807 -1.668 -0.943 1.00 84.62 90 THR A N 1
ATOM 722 C CA . THR A 1 90 ? -9.661 -1.921 -1.830 1.00 84.62 90 THR A CA 1
ATOM 723 C C . THR A 1 90 ? -8.680 -0.747 -1.819 1.00 84.62 90 THR A C 1
ATOM 725 O O . THR A 1 90 ? -9.082 0.414 -1.880 1.00 84.62 90 THR A O 1
ATOM 728 N N . LEU A 1 91 ? -7.389 -1.065 -1.719 1.00 88.25 91 LEU A N 1
ATOM 729 C CA . LEU A 1 91 ? -6.261 -0.174 -1.952 1.00 88.25 91 LEU A CA 1
ATOM 730 C C . LEU A 1 91 ? -5.560 -0.628 -3.231 1.00 88.25 91 LEU A C 1
ATOM 732 O O . LEU A 1 91 ? -4.818 -1.613 -3.228 1.00 88.25 91 LEU A O 1
ATOM 736 N N . THR A 1 92 ? -5.784 0.096 -4.321 1.00 86.38 92 THR A N 1
ATOM 737 C CA . THR A 1 92 ? -5.105 -0.188 -5.585 1.00 86.38 92 THR A CA 1
ATOM 738 C C . THR A 1 92 ? -3.887 0.706 -5.753 1.00 86.38 92 THR A C 1
ATOM 740 O O . THR A 1 92 ? -4.018 1.928 -5.791 1.00 86.38 92 THR A O 1
ATOM 743 N N . ILE A 1 93 ? -2.721 0.089 -5.916 1.00 86.06 93 ILE A N 1
ATOM 744 C CA . ILE A 1 93 ? -1.455 0.746 -6.236 1.00 86.06 93 ILE A CA 1
ATOM 745 C C . ILE A 1 93 ? -1.103 0.496 -7.701 1.00 86.06 93 ILE A C 1
ATOM 747 O O . ILE A 1 93 ? -1.422 -0.552 -8.263 1.00 86.06 93 ILE A O 1
ATOM 751 N N . SER A 1 94 ? -0.462 1.467 -8.333 1.00 80.69 94 SER A N 1
ATOM 752 C CA . SER A 1 94 ? 0.017 1.349 -9.708 1.00 80.69 94 SER A CA 1
ATOM 753 C C . SER A 1 94 ? 1.076 2.409 -9.962 1.00 80.69 94 SER A C 1
ATOM 755 O O . SER A 1 94 ? 1.339 3.285 -9.126 1.00 80.69 94 SER A O 1
ATOM 757 N N . SER A 1 95 ? 1.679 2.354 -11.137 1.00 75.38 95 SER A N 1
ATOM 758 C CA . SER A 1 95 ? 2.633 3.338 -11.603 1.00 75.38 95 SER A CA 1
ATOM 759 C C . SER A 1 95 ? 2.048 4.224 -12.717 1.00 75.38 95 SER A C 1
ATOM 761 O O . SER A 1 95 ? 1.387 3.749 -13.643 1.00 75.38 95 SER A O 1
ATOM 763 N N . LYS A 1 96 ? 2.110 5.556 -12.534 1.00 65.56 96 LYS A N 1
ATOM 764 C CA . LYS A 1 96 ? 1.213 6.514 -13.215 1.00 65.56 96 LYS A CA 1
ATOM 765 C C . LYS A 1 96 ? 1.284 6.352 -14.730 1.00 65.56 96 LYS A C 1
ATOM 767 O O . LYS A 1 96 ? 2.253 6.771 -15.357 1.00 65.56 96 LYS A O 1
ATOM 772 N N . GLN A 1 97 ? 0.225 5.812 -15.333 1.00 54.97 97 GLN A N 1
ATOM 773 C CA . GLN A 1 97 ? 0.106 5.776 -16.784 1.00 54.97 97 GLN A CA 1
ATOM 774 C C . GLN A 1 97 ? -0.130 7.210 -17.275 1.00 54.97 97 GLN A C 1
ATOM 776 O O . GLN A 1 97 ? -1.229 7.755 -17.144 1.00 54.97 97 GLN A O 1
ATOM 781 N N . LYS A 1 98 ? 0.897 7.855 -17.847 1.00 50.81 98 LYS A N 1
ATOM 782 C CA . LYS A 1 98 ? 0.662 9.008 -18.730 1.00 50.81 98 LYS A CA 1
ATOM 783 C C . LYS A 1 98 ? -0.292 8.506 -19.814 1.00 50.81 98 LYS A C 1
ATOM 785 O O . LYS A 1 98 ? 0.022 7.521 -20.477 1.00 50.81 98 LYS A O 1
ATOM 790 N N . LYS A 1 99 ? -1.469 9.133 -19.938 1.00 45.09 99 LYS A N 1
ATOM 791 C CA . LYS A 1 99 ? -2.469 8.838 -20.975 1.00 45.09 99 LYS A CA 1
ATOM 792 C C . LYS A 1 99 ? -1.794 8.925 -22.346 1.00 45.09 99 LYS A C 1
ATOM 794 O O . LYS A 1 99 ? -1.658 10.002 -22.912 1.00 45.09 99 LYS A O 1
ATOM 799 N N . GLY A 1 100 ? -1.338 7.783 -22.831 1.00 46.25 100 GLY A N 1
ATOM 800 C CA . GLY A 1 100 ? -0.680 7.593 -24.109 1.00 46.25 100 GLY A CA 1
ATOM 801 C C . GLY A 1 100 ? -1.214 6.294 -24.675 1.00 46.25 100 GLY A C 1
ATOM 802 O O . GLY A 1 100 ? -0.761 5.209 -24.318 1.00 46.25 100 GLY A O 1
ATOM 803 N N . TRP A 1 101 ? -2.260 6.434 -25.482 1.00 46.62 101 TRP A N 1
ATOM 804 C CA . TRP A 1 101 ? -2.824 5.385 -26.319 1.00 46.62 101 TRP A CA 1
ATOM 805 C C . TRP A 1 101 ? -1.675 4.811 -27.169 1.00 46.62 101 TRP A C 1
ATOM 807 O O . TRP A 1 101 ? -0.960 5.580 -27.801 1.00 46.62 101 TRP A O 1
ATOM 817 N N . PHE A 1 102 ? -1.505 3.486 -27.173 1.00 45.44 102 PHE A N 1
ATOM 818 C CA . PHE A 1 102 ? -0.506 2.713 -27.935 1.00 45.44 102 PHE A CA 1
ATOM 819 C C . PHE A 1 102 ? 0.926 2.624 -27.364 1.00 45.44 102 PHE A C 1
ATOM 821 O O . PHE A 1 102 ? 1.690 3.582 -27.308 1.00 45.44 102 PHE A O 1
ATOM 828 N N . GLY A 1 103 ? 1.342 1.394 -27.033 1.00 45.91 103 GLY A N 1
ATOM 829 C CA . GLY A 1 103 ? 2.757 1.006 -26.998 1.00 45.91 103 GLY A CA 1
ATOM 830 C C . GLY A 1 103 ? 3.096 0.016 -25.887 1.00 45.91 103 GLY A C 1
ATOM 831 O O . GLY A 1 103 ? 3.484 0.429 -24.795 1.00 45.91 103 GLY A O 1
ATOM 832 N N . PHE A 1 104 ? 2.995 -1.278 -26.188 1.00 45.91 104 PHE A N 1
ATOM 833 C CA . PHE A 1 104 ? 3.263 -2.401 -25.281 1.00 45.91 104 PHE A CA 1
ATOM 834 C C . PHE A 1 104 ? 4.744 -2.833 -25.177 1.00 45.91 104 PHE A C 1
ATOM 836 O O . PHE A 1 104 ? 5.019 -3.795 -24.477 1.00 45.91 104 PHE A O 1
ATOM 843 N N . SER A 1 105 ? 5.721 -2.180 -25.818 1.00 46.50 105 SER A N 1
ATOM 844 C CA . SER A 1 105 ? 7.000 -2.867 -26.104 1.00 46.50 105 SER A CA 1
ATOM 845 C C . SER A 1 105 ? 8.254 -2.480 -25.298 1.00 46.50 105 SER A C 1
ATOM 847 O O . SER A 1 105 ? 9.341 -2.854 -25.722 1.00 46.50 105 SER A O 1
ATOM 849 N N . SER A 1 106 ? 8.183 -1.756 -24.172 1.00 54.09 106 SER A N 1
ATOM 850 C CA . SER A 1 106 ? 9.412 -1.436 -23.404 1.00 54.09 106 SER A CA 1
ATOM 851 C C . SER A 1 106 ? 9.172 -1.027 -21.945 1.00 54.09 106 SER A C 1
ATOM 853 O O . SER A 1 106 ? 9.684 -0.003 -21.491 1.00 54.09 106 SER A O 1
ATOM 855 N N . ARG A 1 107 ? 8.324 -1.755 -21.210 1.00 67.25 107 ARG A N 1
ATOM 856 C CA . ARG A 1 107 ? 8.189 -1.485 -19.773 1.00 67.25 107 ARG A CA 1
ATOM 857 C C . ARG A 1 107 ? 9.337 -2.172 -19.029 1.00 67.25 107 ARG A C 1
ATOM 859 O O . ARG A 1 107 ? 9.421 -3.393 -19.043 1.00 67.25 107 ARG A O 1
ATOM 866 N N . GLU A 1 108 ? 10.218 -1.388 -18.426 1.00 75.38 108 GLU A N 1
ATOM 867 C CA . GLU A 1 108 ? 11.229 -1.861 -17.486 1.00 75.38 108 GLU A CA 1
ATOM 868 C C . GLU A 1 108 ? 10.573 -2.245 -16.150 1.00 75.38 108 GLU A 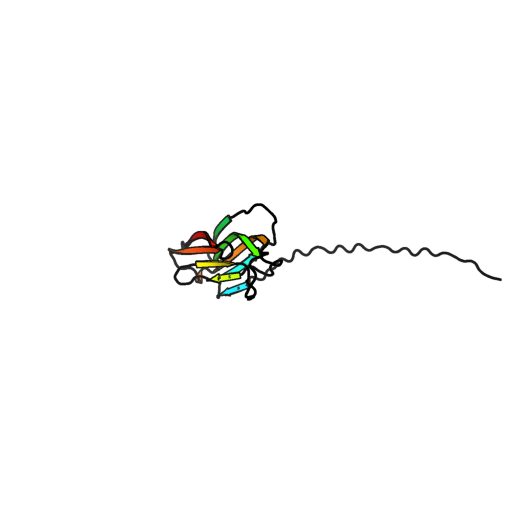C 1
ATOM 870 O O . GLU A 1 108 ? 9.582 -1.636 -15.726 1.00 75.38 108 GLU A O 1
ATOM 875 N N . GLU A 1 109 ? 11.135 -3.264 -15.500 1.00 78.62 109 GLU A N 1
ATOM 876 C CA . GLU A 1 109 ? 10.729 -3.737 -14.177 1.00 78.62 109 GLU A CA 1
ATOM 877 C C . GLU A 1 109 ? 11.488 -3.002 -13.077 1.00 78.62 109 GLU A C 1
ATOM 879 O O . GLU A 1 109 ? 12.720 -2.934 -13.081 1.00 78.62 109 GLU A O 1
ATOM 884 N N . PHE A 1 110 ? 10.748 -2.498 -12.093 1.00 79.44 110 PHE A N 1
ATOM 885 C CA . PHE A 1 110 ? 11.322 -1.813 -10.943 1.00 79.44 110 PHE A CA 1
ATOM 886 C C . PHE A 1 110 ? 10.738 -2.352 -9.647 1.00 79.44 110 PHE A C 1
ATOM 888 O O . PHE A 1 110 ? 9.525 -2.338 -9.456 1.00 79.44 110 PHE A O 1
ATOM 895 N N . ILE A 1 111 ? 11.605 -2.740 -8.715 1.00 84.25 111 ILE A N 1
ATOM 896 C CA . ILE A 1 111 ? 11.192 -3.059 -7.348 1.00 84.25 111 ILE A CA 1
ATOM 897 C C . ILE A 1 111 ? 11.094 -1.752 -6.567 1.00 84.25 111 ILE A C 1
ATOM 899 O O . ILE A 1 111 ? 12.035 -0.948 -6.573 1.00 84.25 111 ILE A O 1
ATOM 903 N N . ARG A 1 112 ? 9.965 -1.536 -5.885 1.00 81.56 112 ARG A N 1
ATOM 904 C CA . ARG A 1 112 ? 9.737 -0.333 -5.072 1.00 81.56 112 ARG A CA 1
ATOM 905 C C . ARG A 1 112 ? 9.215 -0.671 -3.696 1.00 81.56 112 ARG A C 1
ATOM 907 O O . ARG A 1 112 ? 8.396 -1.568 -3.560 1.00 81.56 112 ARG A O 1
ATOM 914 N N . ASN A 1 113 ? 9.642 0.128 -2.719 1.00 86.56 113 ASN A N 1
ATOM 915 C CA . ASN A 1 113 ? 9.109 0.114 -1.363 1.00 86.56 113 ASN A CA 1
ATOM 916 C C . ASN A 1 113 ? 8.209 1.332 -1.158 1.00 86.56 113 ASN A C 1
ATOM 918 O O . ASN A 1 113 ? 8.693 2.468 -1.173 1.00 86.56 113 ASN A O 1
ATOM 922 N N . LEU A 1 114 ? 6.922 1.091 -0.944 1.00 86.94 114 LEU A N 1
ATOM 923 C CA . LEU A 1 114 ? 5.912 2.096 -0.649 1.00 86.94 114 LEU A CA 1
ATOM 924 C C . LEU A 1 114 ? 5.454 1.946 0.795 1.00 86.94 114 LEU A C 1
ATOM 926 O O . LEU A 1 114 ? 5.213 0.836 1.248 1.00 86.94 114 LEU A O 1
ATOM 930 N N . THR A 1 115 ? 5.260 3.059 1.490 1.00 89.88 115 THR A N 1
ATOM 931 C CA . THR A 1 115 ? 4.518 3.063 2.752 1.00 89.88 115 THR A CA 1
ATOM 932 C C . THR A 1 115 ? 3.281 3.921 2.571 1.00 89.88 115 THR A C 1
ATOM 934 O O . THR A 1 115 ? 3.380 5.127 2.325 1.00 89.88 115 THR A O 1
ATOM 937 N N . VAL A 1 116 ? 2.111 3.305 2.707 1.00 89.69 116 VAL A N 1
ATOM 938 C CA . VAL A 1 116 ? 0.814 3.981 2.669 1.00 89.69 116 VAL A CA 1
ATOM 939 C C . VAL A 1 116 ? 0.310 4.151 4.094 1.00 89.69 116 VAL A C 1
ATOM 941 O O . VAL A 1 116 ? 0.243 3.193 4.858 1.00 89.69 116 VAL A O 1
ATOM 944 N N . LYS A 1 117 ? -0.056 5.377 4.452 1.00 90.81 117 LYS A N 1
ATOM 945 C CA . LYS A 1 117 ? -0.741 5.727 5.692 1.00 90.81 117 LYS A CA 1
ATOM 946 C C . LYS A 1 117 ? -2.227 5.900 5.408 1.00 90.81 117 LYS A C 1
ATOM 948 O O . LYS A 1 117 ? -2.596 6.680 4.534 1.00 90.81 117 LYS A O 1
ATOM 953 N N . ILE A 1 118 ? -3.061 5.217 6.183 1.00 89.38 118 ILE A N 1
ATOM 954 C CA . ILE A 1 118 ? -4.515 5.371 6.189 1.00 89.38 118 ILE A CA 1
ATOM 955 C C . ILE A 1 118 ? -4.930 5.843 7.581 1.00 89.38 118 ILE A C 1
ATOM 957 O O . ILE A 1 118 ? -4.765 5.117 8.557 1.00 89.38 118 ILE A O 1
ATOM 961 N N . ASP A 1 119 ? -5.457 7.057 7.689 1.00 89.81 119 ASP A N 1
ATOM 962 C CA . ASP A 1 119 ? -5.972 7.604 8.941 1.00 89.81 119 ASP A CA 1
ATOM 963 C C . ASP A 1 119 ? -7.097 6.720 9.490 1.00 89.81 119 ASP A C 1
ATOM 965 O O . ASP A 1 119 ? -7.996 6.292 8.762 1.00 89.81 119 ASP A O 1
ATOM 969 N N . ARG A 1 120 ? -7.110 6.525 10.809 1.00 88.88 120 ARG A N 1
ATOM 970 C CA . ARG A 1 120 ? -8.084 5.683 11.515 1.00 88.88 120 ARG A CA 1
ATOM 971 C C . ARG A 1 120 ? -9.536 6.038 11.202 1.00 88.88 120 ARG A C 1
ATOM 973 O O . ARG A 1 120 ? -10.357 5.145 11.061 1.00 88.88 120 ARG A O 1
ATOM 980 N N . LYS A 1 121 ? -9.845 7.326 11.021 1.00 87.94 121 LYS A N 1
ATOM 981 C CA . LYS A 1 121 ? -11.190 7.825 10.667 1.00 87.94 121 LYS A CA 1
ATOM 982 C C . LYS A 1 121 ? -11.735 7.285 9.334 1.00 87.94 121 LYS A C 1
ATOM 984 O O . LYS A 1 121 ? -12.923 7.420 9.066 1.00 87.94 121 LYS A O 1
ATOM 989 N N . ARG A 1 122 ? -10.869 6.736 8.474 1.00 85.06 122 ARG A N 1
ATOM 990 C CA . ARG A 1 122 ? -11.235 6.118 7.189 1.00 85.06 122 ARG A CA 1
ATOM 991 C C . ARG A 1 122 ? -11.497 4.618 7.306 1.00 85.06 122 ARG A C 1
ATOM 993 O O . ARG A 1 122 ? -11.962 4.023 6.340 1.00 85.06 122 ARG A O 1
ATOM 1000 N N . LEU A 1 123 ? -11.178 4.027 8.453 1.00 86.38 123 LEU A N 1
ATOM 1001 C CA . LEU A 1 123 ? -11.251 2.597 8.705 1.00 86.38 123 LEU A CA 1
ATOM 1002 C C . LEU A 1 123 ? -12.532 2.274 9.469 1.00 86.38 123 LEU A C 1
ATOM 1004 O O . LEU A 1 123 ? -12.858 2.939 10.452 1.00 86.38 123 LEU A O 1
ATOM 1008 N N . LYS A 1 124 ? -13.245 1.237 9.033 1.00 86.81 124 LYS A N 1
ATOM 1009 C CA . LYS A 1 124 ? -14.401 0.697 9.762 1.00 86.81 124 LYS A CA 1
ATOM 1010 C C . LYS A 1 124 ? -13.990 -0.560 10.536 1.00 86.81 124 LYS A C 1
ATOM 1012 O O . LYS A 1 124 ? -13.095 -1.287 10.106 1.00 86.81 124 LYS A O 1
ATOM 1017 N N . GLN A 1 125 ? -14.647 -0.809 11.669 1.00 88.94 125 GLN A N 1
ATOM 1018 C CA . GLN A 1 125 ? -14.498 -2.061 12.417 1.00 88.94 125 GLN A CA 1
ATOM 1019 C C . GLN A 1 125 ? -14.786 -3.248 11.495 1.00 88.94 125 GLN A C 1
ATOM 1021 O O . GLN A 1 125 ? -15.730 -3.193 10.709 1.00 88.94 125 GLN A O 1
ATOM 1026 N N . ASP A 1 126 ? -13.944 -4.279 11.572 1.00 88.94 126 ASP A N 1
ATOM 1027 C CA . ASP A 1 126 ? -14.032 -5.514 10.783 1.00 88.94 126 ASP A CA 1
ATOM 1028 C C . ASP A 1 126 ? -13.949 -5.320 9.258 1.00 88.94 126 ASP A C 1
ATOM 1030 O O . ASP A 1 126 ? -14.158 -6.259 8.488 1.00 88.94 126 ASP A O 1
ATOM 1034 N N . GLN A 1 127 ? -13.585 -4.120 8.792 1.00 87.69 127 GLN A N 1
ATOM 1035 C CA . GLN A 1 127 ? -13.339 -3.879 7.377 1.00 87.69 127 GLN A CA 1
ATOM 1036 C C . GLN A 1 127 ? -12.127 -4.685 6.916 1.00 87.69 127 GLN A C 1
ATOM 1038 O O . GLN A 1 127 ? -11.055 -4.621 7.519 1.00 87.69 127 GLN A O 1
ATOM 1043 N N . VAL A 1 128 ? -12.277 -5.406 5.808 1.00 90.25 128 VAL A N 1
ATOM 1044 C CA . VAL A 1 128 ? -11.152 -6.058 5.136 1.00 90.25 128 VAL A CA 1
ATOM 1045 C C . VAL A 1 128 ? -10.560 -5.087 4.127 1.00 90.25 128 VAL A C 1
ATOM 1047 O O . VAL A 1 128 ? -11.271 -4.565 3.271 1.00 90.25 128 VAL A O 1
ATOM 1050 N N . ILE A 1 129 ? -9.256 -4.847 4.234 1.00 90.25 129 ILE A N 1
ATOM 1051 C CA . ILE A 1 129 ? -8.492 -4.075 3.264 1.00 90.25 129 ILE A CA 1
ATOM 1052 C C . ILE A 1 129 ? -7.780 -5.032 2.326 1.00 90.25 129 ILE A C 1
ATOM 1054 O O . ILE A 1 129 ? -6.996 -5.850 2.794 1.00 90.25 129 ILE A O 1
ATOM 1058 N N . TYR A 1 130 ? -8.002 -4.901 1.022 1.00 91.75 130 TYR A N 1
ATOM 1059 C CA . TYR A 1 130 ? -7.274 -5.643 -0.010 1.00 91.75 130 TYR A CA 1
ATOM 1060 C C . TYR A 1 130 ? -6.244 -4.737 -0.672 1.00 91.75 130 TYR A C 1
ATOM 1062 O O . TYR A 1 130 ? -6.591 -3.639 -1.097 1.00 91.75 130 TYR A O 1
ATOM 1070 N N . VAL A 1 131 ? -5.000 -5.195 -0.798 1.00 92.25 131 VAL A N 1
ATOM 1071 C CA . VAL A 1 131 ? -3.941 -4.452 -1.494 1.00 92.25 131 VAL A CA 1
ATOM 1072 C C . VAL A 1 131 ? -3.730 -5.076 -2.866 1.00 92.25 131 VAL A C 1
ATOM 1074 O O . VAL A 1 131 ? -3.353 -6.242 -2.962 1.00 92.25 131 VAL A O 1
ATOM 1077 N N . TYR A 1 132 ? -3.990 -4.308 -3.921 1.00 90.38 132 TYR A N 1
ATOM 1078 C CA . TYR A 1 132 ? -3.926 -4.761 -5.311 1.00 90.38 132 TYR A CA 1
ATOM 1079 C C . TYR A 1 132 ? -2.901 -3.945 -6.094 1.00 90.38 132 TYR A C 1
ATOM 1081 O O . TYR A 1 132 ? -2.970 -2.716 -6.081 1.00 90.38 132 TYR A O 1
ATOM 1089 N N . ASN A 1 133 ? -1.984 -4.612 -6.793 1.00 88.69 133 ASN A N 1
ATOM 1090 C CA . ASN A 1 133 ? -1.061 -3.967 -7.717 1.00 88.69 133 ASN A CA 1
ATOM 1091 C C . ASN A 1 133 ? -1.582 -4.097 -9.151 1.00 88.69 133 ASN A C 1
ATOM 1093 O O . ASN A 1 133 ? -1.568 -5.170 -9.745 1.00 88.69 133 ASN A O 1
ATOM 1097 N N . ASN A 1 134 ? -2.024 -2.980 -9.722 1.00 85.88 134 ASN A N 1
ATOM 1098 C CA . ASN A 1 134 ? -2.583 -2.945 -11.070 1.00 85.88 134 ASN A CA 1
ATOM 1099 C C . ASN A 1 134 ? -1.530 -3.132 -12.172 1.00 85.88 134 ASN A C 1
ATOM 1101 O O . ASN A 1 134 ? -1.887 -3.424 -13.310 1.00 85.88 134 ASN A O 1
ATOM 1105 N N . ASP A 1 135 ? -0.249 -2.936 -11.859 1.00 82.94 135 ASP A N 1
ATOM 1106 C CA . ASP A 1 135 ? 0.822 -3.118 -12.835 1.00 82.94 135 ASP A CA 1
ATOM 1107 C C . ASP A 1 135 ? 1.076 -4.606 -13.097 1.00 82.94 135 ASP A C 1
ATOM 1109 O O . ASP A 1 135 ? 1.251 -4.998 -14.249 1.00 82.94 135 ASP A O 1
ATOM 1113 N N . THR A 1 136 ? 1.060 -5.426 -12.041 1.00 85.56 136 THR A N 1
ATOM 1114 C CA . THR A 1 136 ? 1.242 -6.886 -12.108 1.00 85.56 136 THR A CA 1
ATOM 1115 C C . THR A 1 136 ? -0.073 -7.646 -12.262 1.00 85.56 136 THR A C 1
ATOM 1117 O O . THR A 1 136 ? -0.071 -8.768 -12.756 1.00 85.56 136 THR A O 1
ATOM 1120 N N . GLY A 1 137 ? -1.200 -7.040 -11.880 1.00 85.69 137 GLY A N 1
ATOM 1121 C CA . GLY A 1 137 ? -2.502 -7.705 -11.854 1.00 85.69 137 GLY A CA 1
ATOM 1122 C C . GLY A 1 137 ? -2.736 -8.558 -10.603 1.00 85.69 137 GLY A C 1
ATOM 1123 O O . GLY A 1 137 ? -3.682 -9.344 -10.572 1.00 85.69 137 GLY A O 1
ATOM 1124 N N . ASP A 1 138 ? -1.898 -8.408 -9.573 1.00 89.00 138 ASP A N 1
ATOM 1125 C CA . ASP A 1 138 ? -1.890 -9.283 -8.402 1.00 89.00 138 ASP A CA 1
ATOM 1126 C C . ASP A 1 138 ? -2.539 -8.653 -7.164 1.00 89.00 138 ASP A C 1
ATOM 1128 O O . ASP A 1 138 ? -2.362 -7.472 -6.849 1.00 89.00 138 ASP A O 1
ATOM 1132 N N . VAL A 1 139 ? -3.225 -9.492 -6.381 1.00 90.75 139 VAL A N 1
ATOM 1133 C CA . VAL A 1 139 ? -3.575 -9.178 -4.990 1.00 90.75 139 VAL A CA 1
ATOM 1134 C C . VAL A 1 139 ? -2.375 -9.518 -4.111 1.00 90.75 139 VAL A C 1
ATOM 1136 O O . VAL A 1 139 ? -2.008 -10.682 -3.966 1.00 90.75 139 VAL A O 1
ATOM 1139 N N . LEU A 1 140 ? -1.774 -8.501 -3.497 1.00 92.81 140 LEU A N 1
ATOM 1140 C CA . LEU A 1 140 ? -0.590 -8.662 -2.648 1.00 92.81 140 LEU A CA 1
ATOM 1141 C C . LEU A 1 140 ? -0.939 -9.260 -1.287 1.00 92.81 140 LEU A C 1
ATOM 1143 O O . LEU A 1 140 ? -0.122 -9.934 -0.665 1.00 92.81 140 LEU A O 1
ATOM 1147 N N . GLY A 1 141 ? -2.155 -8.999 -0.818 1.00 93.31 141 GLY A N 1
ATOM 1148 C CA . GLY A 1 141 ? -2.671 -9.541 0.425 1.00 93.31 141 GLY A CA 1
ATOM 1149 C C . GLY A 1 141 ? -3.861 -8.750 0.940 1.00 93.31 141 GLY A C 1
ATOM 1150 O O . GLY A 1 141 ? -4.373 -7.842 0.278 1.00 93.31 141 GLY A O 1
ATOM 1151 N N . HIS A 1 142 ? -4.302 -9.115 2.137 1.00 93.62 142 HIS A N 1
ATOM 1152 C CA . HIS A 1 142 ? -5.412 -8.459 2.802 1.00 93.62 142 HIS A CA 1
ATOM 1153 C C . HIS A 1 142 ? -5.184 -8.338 4.306 1.00 93.62 142 HIS A C 1
ATOM 1155 O O . HIS A 1 142 ? -4.359 -9.046 4.885 1.00 93.62 142 HIS A O 1
ATOM 1161 N N . TYR A 1 143 ? -5.937 -7.442 4.936 1.00 93.50 143 TYR A N 1
ATOM 1162 C CA . TYR A 1 143 ? -5.881 -7.208 6.369 1.00 93.50 143 TYR A CA 1
ATOM 1163 C C . TYR A 1 143 ? -7.251 -6.830 6.921 1.00 93.50 143 TYR A C 1
ATOM 1165 O O . TYR A 1 143 ? -7.886 -5.903 6.424 1.00 93.50 143 TYR A O 1
ATOM 1173 N N . THR A 1 144 ? -7.704 -7.536 7.955 1.00 92.81 144 THR A N 1
ATOM 1174 C CA . THR A 1 144 ? -8.944 -7.202 8.662 1.00 92.81 144 THR A CA 1
ATOM 1175 C C . THR A 1 144 ? -8.643 -6.216 9.778 1.00 92.81 144 THR A C 1
ATOM 1177 O O . THR A 1 144 ? -7.894 -6.540 10.701 1.00 92.81 144 THR A O 1
ATOM 1180 N N . ILE A 1 145 ? -9.256 -5.038 9.706 1.00 89.81 145 ILE A N 1
ATOM 1181 C CA . ILE A 1 145 ? -9.136 -3.992 10.716 1.00 89.81 145 ILE A CA 1
ATOM 1182 C C . ILE A 1 145 ? -9.709 -4.467 12.045 1.00 89.81 145 ILE A C 1
ATOM 1184 O O . ILE A 1 145 ? -10.868 -4.879 12.123 1.00 89.81 145 ILE A O 1
ATOM 1188 N N . ARG A 1 146 ? -8.913 -4.331 13.108 1.00 87.38 146 ARG A N 1
ATOM 1189 C CA . ARG A 1 146 ? -9.363 -4.582 14.478 1.00 87.38 146 ARG A CA 1
ATOM 1190 C C . ARG A 1 146 ? -9.305 -3.264 15.235 1.00 87.38 146 ARG A C 1
ATOM 1192 O O . ARG A 1 146 ? -8.242 -2.857 15.709 1.00 87.38 146 ARG A O 1
ATOM 1199 N N . LEU A 1 147 ? -10.433 -2.553 15.338 1.00 78.25 147 LEU A N 1
ATOM 1200 C CA . LEU A 1 147 ? -10.458 -1.342 16.146 1.00 78.25 147 LEU A CA 1
ATOM 1201 C C . LEU A 1 147 ? -10.460 -1.736 17.633 1.00 78.25 147 LEU A C 1
ATOM 1203 O O . LEU A 1 147 ? -11.501 -2.039 18.202 1.00 78.25 147 LEU A O 1
ATOM 1207 N N . LYS A 1 148 ? -9.273 -1.795 18.246 1.00 69.19 148 LYS A N 1
ATOM 1208 C CA . LYS A 1 148 ? -9.143 -1.717 19.707 1.00 69.19 148 LYS A CA 1
ATOM 1209 C C . LYS A 1 148 ? -9.436 -0.308 20.205 1.00 69.19 148 LYS A C 1
ATOM 1211 O O . LYS A 1 148 ? -9.100 0.642 19.451 1.00 69.19 148 LYS A O 1
#

Radius of gyration: 24.57 Å; chains: 1; bounding box: 85×57×48 Å